Protein AF-A0A4S1GPT7-F1 (afdb_monomer_lite)

Sequence (153 aa):
MGEYLILAPTKDVADNSFLPAHGMITEDNALFKRFKPSDTTREIINRLDDSVLAVKSADADVVGGQKAICSFIDELWLFGKKASSANVLSEVTGSQASRPEGFTIYATTQSDDPPTGVFAQKLLYNRGVRDGKINDPTSLPLIYEYPPQMAKD

Secondary structure (DSSP, 8-state):
--EEEEEESSHHHHHHHHHHHHHHHHH-HHHHHHEEEETTTTEEEETTT--EEEEEE--HHHHTT--EEEEEE--HHHHHT-TTHHHHHHHHHHGGGG-TT-EEEE--PPPSSPP-HHHHHHHHHHHHHHTTSS--TT---------TTTS--

Structure (mmCIF, N/CA/C/O backbone):
data_AF-A0A4S1GPT7-F1
#
_entry.id   AF-A0A4S1GPT7-F1
#
loop_
_atom_site.group_PDB
_atom_site.id
_atom_site.type_symbol
_atom_site.label_atom_id
_atom_site.label_alt_id
_atom_site.label_comp_id
_atom_site.label_asym_id
_atom_site.label_entity_id
_atom_site.label_seq_id
_atom_site.pdbx_PDB_ins_code
_atom_site.Cartn_x
_atom_site.Cartn_y
_atom_site.Cartn_z
_atom_site.occupancy
_atom_site.B_iso_or_equiv
_atom_site.auth_seq_id
_atom_site.auth_comp_id
_atom_site.auth_asym_id
_atom_site.auth_atom_id
_atom_site.pdbx_PDB_model_num
ATOM 1 N N . MET A 1 1 ? -3.222 1.872 -20.374 1.00 73.50 1 MET A N 1
ATOM 2 C CA . MET A 1 1 ? -2.075 1.730 -19.459 1.00 73.50 1 MET A CA 1
ATOM 3 C C . MET A 1 1 ? -2.605 1.749 -18.035 1.00 73.50 1 MET A C 1
ATOM 5 O O . MET A 1 1 ? -3.311 2.694 -17.686 1.00 73.50 1 MET A O 1
ATOM 9 N N . GLY A 1 2 ? -2.387 0.675 -17.276 1.00 87.81 2 GLY A N 1
ATOM 10 C CA . GLY A 1 2 ? -2.808 0.581 -15.876 1.00 87.81 2 GLY A CA 1
ATOM 11 C C . GLY A 1 2 ? -1.720 1.086 -14.934 1.00 87.81 2 GLY A C 1
ATOM 12 O O . GLY A 1 2 ? -0.545 0.829 -15.177 1.00 87.81 2 GLY A O 1
ATOM 13 N N . GLU A 1 3 ? -2.103 1.804 -13.881 1.00 91.38 3 GLU A N 1
ATOM 14 C CA . GLU A 1 3 ? -1.178 2.300 -12.859 1.00 91.38 3 GLU A CA 1
ATOM 15 C C . GLU A 1 3 ? -1.486 1.607 -11.529 1.00 91.38 3 GLU A C 1
ATOM 17 O O . GLU A 1 3 ? -2.643 1.521 -11.116 1.00 91.38 3 GLU A O 1
ATOM 22 N N . TYR A 1 4 ? -0.447 1.107 -10.876 1.00 94.12 4 TYR A N 1
ATOM 23 C CA . TYR A 1 4 ? -0.470 0.496 -9.557 1.00 94.12 4 TYR A CA 1
ATOM 24 C C . TYR A 1 4 ? 0.458 1.315 -8.664 1.00 94.12 4 TYR A C 1
ATOM 26 O O . TYR A 1 4 ? 1.546 1.711 -9.085 1.00 94.12 4 TYR A O 1
ATOM 34 N N . LEU A 1 5 ? 0.034 1.583 -7.436 1.00 93.50 5 LEU A N 1
ATOM 35 C CA . LEU A 1 5 ? 0.719 2.537 -6.572 1.00 93.50 5 LEU A CA 1
ATOM 36 C C . LEU A 1 5 ? 1.133 1.900 -5.250 1.00 93.50 5 LEU A C 1
ATOM 38 O O . LEU A 1 5 ? 0.286 1.339 -4.562 1.00 93.50 5 LEU A O 1
ATOM 42 N N . ILE A 1 6 ? 2.398 2.066 -4.865 1.00 94.62 6 ILE A N 1
ATOM 43 C CA . ILE A 1 6 ? 2.837 1.958 -3.469 1.00 94.62 6 ILE A CA 1
ATOM 44 C C . ILE A 1 6 ? 2.872 3.373 -2.899 1.00 94.62 6 ILE A C 1
ATOM 46 O O . ILE A 1 6 ? 3.638 4.219 -3.367 1.00 94.62 6 ILE A O 1
ATOM 50 N N . LEU A 1 7 ? 2.042 3.615 -1.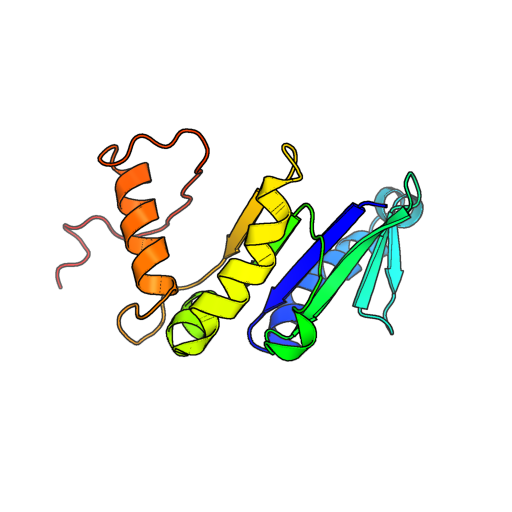889 1.00 92.88 7 LEU A N 1
ATOM 51 C CA . LEU A 1 7 ? 1.997 4.857 -1.136 1.00 92.88 7 LEU A CA 1
ATOM 52 C C . LEU A 1 7 ? 2.468 4.587 0.291 1.00 92.88 7 LEU A C 1
ATOM 54 O O . LEU A 1 7 ? 1.869 3.787 1.006 1.00 92.88 7 LEU A O 1
ATOM 58 N 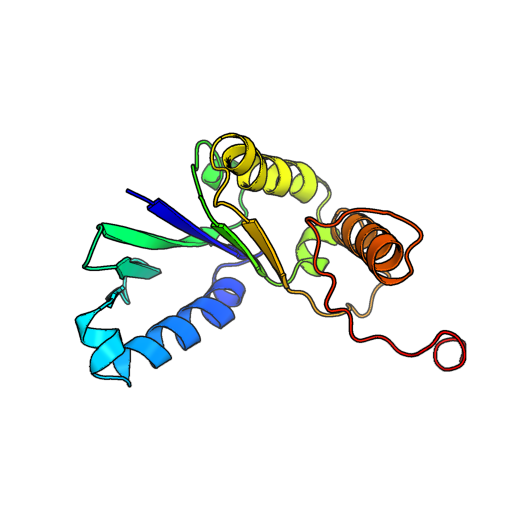N . ALA A 1 8 ? 3.502 5.300 0.722 1.00 92.00 8 ALA A N 1
ATOM 59 C CA . ALA A 1 8 ? 4.006 5.204 2.084 1.00 92.00 8 ALA A CA 1
ATOM 60 C C . ALA A 1 8 ? 4.324 6.593 2.664 1.00 92.00 8 ALA A C 1
ATOM 62 O O . ALA A 1 8 ? 4.479 7.563 1.911 1.00 92.00 8 ALA A O 1
ATOM 63 N N . PRO A 1 9 ? 4.447 6.721 3.999 1.00 88.69 9 PRO A N 1
ATOM 64 C CA . PRO A 1 9 ? 4.709 8.001 4.658 1.00 88.69 9 PRO A CA 1
ATOM 65 C C . PRO A 1 9 ? 6.066 8.609 4.291 1.00 88.69 9 PRO A C 1
ATOM 67 O O . PRO A 1 9 ? 6.227 9.827 4.366 1.00 88.69 9 PRO A O 1
ATOM 70 N N . THR A 1 10 ? 7.037 7.764 3.935 1.00 88.12 10 THR A N 1
ATOM 71 C CA . THR A 1 10 ? 8.390 8.136 3.510 1.00 88.12 10 THR A CA 1
ATOM 72 C C . THR A 1 10 ? 8.862 7.205 2.393 1.00 88.12 10 THR A C 1
ATOM 74 O O . THR A 1 10 ? 8.299 6.129 2.183 1.00 88.12 10 THR A O 1
ATOM 77 N N . LYS A 1 11 ? 9.926 7.604 1.686 1.00 84.94 11 LYS A N 1
ATOM 78 C CA . LYS A 1 11 ? 10.553 6.771 0.653 1.00 84.94 11 LYS A CA 1
ATOM 79 C C . LYS A 1 11 ? 11.118 5.467 1.225 1.00 84.94 11 LYS A C 1
ATOM 81 O O . LYS A 1 11 ? 10.918 4.421 0.623 1.00 84.94 11 LYS A O 1
ATOM 86 N N . ASP A 1 12 ? 11.757 5.527 2.391 1.00 88.69 12 ASP A N 1
ATOM 87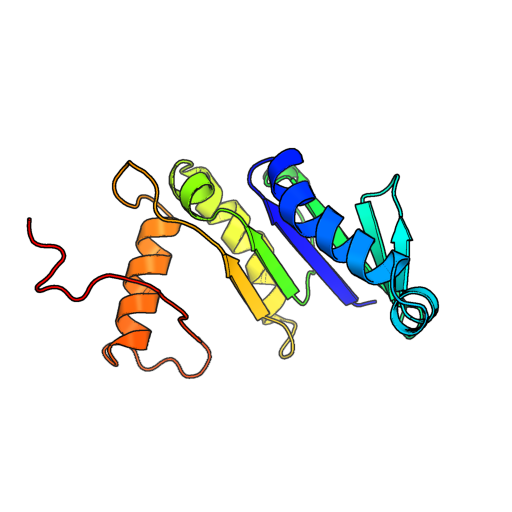 C CA . ASP A 1 12 ? 12.364 4.350 3.026 1.00 88.69 12 ASP A CA 1
ATOM 88 C C . ASP A 1 12 ? 11.310 3.300 3.401 1.00 88.69 12 ASP A C 1
ATOM 90 O O . ASP A 1 12 ? 11.523 2.108 3.200 1.00 88.69 12 ASP A O 1
ATOM 94 N N . VAL A 1 13 ? 10.135 3.735 3.874 1.00 90.44 13 VAL A N 1
ATOM 95 C CA . VAL A 1 13 ? 9.020 2.813 4.141 1.00 90.44 13 VAL A CA 1
ATOM 96 C C . VAL A 1 13 ? 8.500 2.207 2.840 1.00 90.44 13 VAL A C 1
ATOM 98 O O . VAL A 1 13 ? 8.251 1.010 2.787 1.00 90.44 13 VAL A O 1
ATOM 101 N N . ALA A 1 14 ? 8.382 2.989 1.764 1.00 91.19 14 ALA A N 1
ATOM 102 C CA . ALA A 1 14 ? 7.968 2.427 0.482 1.00 91.19 14 ALA A CA 1
ATOM 103 C C . ALA A 1 14 ? 8.974 1.399 -0.067 1.00 91.19 14 ALA A C 1
ATOM 105 O O . ALA A 1 14 ? 8.565 0.406 -0.671 1.00 91.19 14 ALA A O 1
ATOM 106 N N . ASP A 1 15 ? 10.274 1.606 0.164 1.00 92.19 15 ASP A N 1
ATOM 107 C CA . ASP A 1 15 ? 11.327 0.666 -0.226 1.00 92.19 15 ASP A CA 1
ATOM 108 C C . ASP A 1 15 ? 11.195 -0.681 0.516 1.00 92.19 15 ASP A C 1
ATOM 110 O O . ASP A 1 15 ? 11.501 -1.714 -0.081 1.00 92.19 15 ASP A O 1
ATOM 114 N N . ASN A 1 16 ? 10.637 -0.722 1.736 1.00 92.81 16 ASN A N 1
ATOM 115 C CA . ASN A 1 16 ? 10.337 -1.985 2.435 1.00 92.81 16 ASN A CA 1
ATOM 116 C C . ASN A 1 16 ? 9.325 -2.862 1.688 1.00 92.81 16 ASN A C 1
ATOM 118 O O . ASN A 1 16 ? 9.323 -4.076 1.872 1.00 92.81 16 ASN A O 1
ATOM 122 N N . SER A 1 17 ? 8.499 -2.265 0.831 1.00 93.12 17 SER A N 1
ATOM 123 C CA . SER A 1 17 ? 7.524 -2.981 0.008 1.00 93.12 17 SER A CA 1
ATOM 124 C C . SER A 1 17 ? 7.991 -3.143 -1.440 1.00 93.12 17 SER A C 1
ATOM 126 O O . SER A 1 17 ? 7.801 -4.199 -2.048 1.00 93.12 17 SER A O 1
ATOM 128 N N . PHE A 1 18 ? 8.675 -2.141 -1.996 1.00 95.69 18 PHE A N 1
ATOM 129 C CA . PHE A 1 18 ? 9.192 -2.203 -3.362 1.00 95.69 18 PHE A CA 1
ATOM 130 C C . PHE A 1 18 ? 10.387 -3.147 -3.513 1.00 95.69 18 PHE A C 1
ATOM 132 O O . PHE A 1 18 ? 10.421 -3.922 -4.466 1.00 95.69 18 PHE A O 1
ATOM 139 N N . LEU A 1 19 ? 11.366 -3.109 -2.603 1.00 96.06 19 LEU A N 1
ATOM 140 C CA . LEU A 1 19 ? 12.586 -3.912 -2.734 1.00 96.06 19 LEU A CA 1
ATOM 141 C C . LEU A 1 19 ? 12.314 -5.423 -2.673 1.00 96.06 19 LEU A C 1
ATOM 143 O O . LEU A 1 19 ? 12.899 -6.141 -3.485 1.00 96.06 19 LEU A O 1
ATOM 147 N N . PRO A 1 20 ? 11.407 -5.938 -1.819 1.00 96.50 20 PRO A N 1
ATOM 148 C CA . PRO A 1 20 ? 11.009 -7.339 -1.901 1.00 96.50 20 PRO A CA 1
ATOM 149 C C . PRO A 1 20 ? 10.324 -7.684 -3.224 1.00 96.50 20 PRO A C 1
ATOM 151 O O . PRO A 1 20 ? 10.646 -8.710 -3.815 1.00 96.50 20 PRO A O 1
ATOM 154 N N . ALA A 1 21 ? 9.425 -6.832 -3.732 1.00 96.75 21 ALA A N 1
ATOM 155 C CA . ALA A 1 21 ? 8.783 -7.051 -5.031 1.00 96.75 21 ALA A CA 1
ATOM 156 C C . ALA A 1 21 ? 9.809 -7.086 -6.174 1.00 96.75 21 ALA A C 1
ATOM 158 O O . ALA A 1 21 ? 9.774 -7.980 -7.019 1.00 96.75 21 ALA A O 1
ATOM 159 N N . HIS A 1 22 ? 10.759 -6.153 -6.154 1.00 97.50 22 HIS A N 1
ATOM 160 C CA . HIS A 1 22 ? 11.897 -6.113 -7.060 1.00 97.50 22 HIS A CA 1
ATOM 161 C C . HIS A 1 22 ? 12.719 -7.405 -6.982 1.00 97.50 22 HIS A C 1
ATOM 163 O O . HIS A 1 22 ? 12.924 -8.055 -8.003 1.00 97.50 22 HIS A O 1
ATOM 169 N N . GLY A 1 23 ? 13.136 -7.802 -5.776 1.00 97.50 23 GLY A N 1
ATOM 170 C CA . GLY A 1 23 ? 13.927 -9.009 -5.532 1.00 97.50 23 GLY A CA 1
ATOM 171 C C . GLY A 1 23 ? 13.225 -10.285 -5.995 1.00 97.50 23 GLY A C 1
ATOM 172 O O . GLY A 1 23 ? 13.818 -11.097 -6.694 1.00 97.50 23 GLY A O 1
ATOM 173 N N . MET A 1 24 ? 11.931 -10.439 -5.692 1.00 97.94 24 MET A N 1
ATOM 174 C CA . MET A 1 24 ? 11.138 -11.577 -6.175 1.00 97.94 24 MET A CA 1
ATOM 175 C C . MET A 1 24 ? 11.151 -11.672 -7.704 1.00 97.94 24 MET A C 1
ATOM 177 O O . MET A 1 24 ? 11.223 -12.768 -8.253 1.00 97.94 24 MET A O 1
ATOM 181 N N . ILE A 1 25 ? 11.103 -10.533 -8.400 1.00 98.12 25 ILE A N 1
ATOM 182 C CA . ILE A 1 25 ? 11.145 -10.497 -9.863 1.00 98.12 25 ILE A CA 1
ATOM 183 C C . ILE A 1 25 ? 12.543 -10.805 -10.396 1.00 98.12 25 ILE A C 1
ATOM 185 O O . ILE A 1 25 ? 12.649 -11.499 -11.403 1.00 98.12 25 ILE A O 1
ATOM 189 N N . THR A 1 26 ? 13.605 -10.282 -9.778 1.00 97.25 26 THR A N 1
ATOM 190 C CA . THR A 1 26 ? 14.980 -10.499 -10.257 1.00 97.25 26 THR A CA 1
ATOM 191 C C . THR A 1 26 ? 15.471 -11.921 -10.031 1.00 97.25 26 THR A C 1
ATOM 193 O O . THR A 1 26 ? 16.233 -12.423 -10.853 1.00 97.25 26 THR A O 1
ATOM 196 N N . GLU A 1 27 ? 15.012 -12.580 -8.967 1.00 97.94 27 GLU A N 1
ATOM 197 C CA . GLU A 1 27 ? 15.437 -13.938 -8.610 1.00 97.94 27 GLU A CA 1
ATOM 198 C C . GLU A 1 27 ? 14.611 -15.048 -9.289 1.00 97.94 27 GLU A C 1
ATOM 200 O O . GLU A 1 27 ? 14.996 -16.218 -9.251 1.00 97.94 27 GLU A O 1
ATOM 205 N N . ASP A 1 28 ? 13.493 -14.718 -9.948 1.00 98.44 28 ASP A N 1
ATOM 206 C CA . ASP A 1 28 ? 12.646 -15.691 -10.648 1.00 98.44 28 ASP A CA 1
ATOM 207 C C . ASP A 1 28 ? 12.633 -15.459 -12.168 1.00 98.44 28 ASP A C 1
ATOM 209 O O . ASP A 1 28 ? 12.201 -14.426 -12.677 1.00 98.44 28 ASP A O 1
ATOM 213 N N . ASN A 1 29 ? 13.046 -16.473 -12.933 1.00 97.94 29 ASN A N 1
ATOM 214 C CA . ASN A 1 29 ? 13.148 -16.391 -14.393 1.00 97.94 29 ASN A CA 1
ATOM 215 C C . ASN A 1 29 ? 11.813 -16.123 -15.111 1.00 97.94 29 ASN A C 1
ATOM 217 O O . ASN A 1 29 ? 11.803 -15.515 -16.186 1.00 97.94 29 ASN A O 1
ATOM 221 N N . ALA A 1 30 ? 10.691 -16.627 -14.595 1.00 97.88 30 ALA A N 1
ATOM 222 C CA . ALA A 1 30 ? 9.382 -16.410 -15.202 1.00 97.88 30 ALA A CA 1
ATOM 223 C C . ALA A 1 30 ? 8.893 -14.985 -14.917 1.00 97.88 30 ALA A C 1
ATOM 225 O O . ALA A 1 30 ? 8.440 -14.295 -15.838 1.00 97.88 30 ALA A O 1
ATOM 226 N N . LEU A 1 31 ? 9.060 -14.514 -13.679 1.00 98.00 31 LEU A N 1
ATOM 227 C CA . LEU A 1 31 ? 8.746 -13.140 -13.297 1.00 98.00 31 LEU A CA 1
ATOM 228 C C . LEU A 1 31 ? 9.644 -12.139 -14.020 1.00 98.00 31 LEU A C 1
ATOM 230 O O . LEU A 1 31 ? 9.128 -11.168 -14.566 1.00 98.00 31 LEU A O 1
ATOM 234 N N . PHE A 1 32 ? 10.945 -12.397 -14.137 1.00 97.88 32 PHE A N 1
ATOM 235 C CA . PHE A 1 32 ? 11.870 -11.510 -14.840 1.00 97.88 32 PHE A CA 1
ATOM 236 C C . PHE A 1 32 ? 11.542 -11.368 -16.329 1.00 97.88 32 PHE A C 1
ATOM 238 O O . PHE A 1 32 ? 11.731 -10.298 -16.906 1.00 97.88 32 PHE A O 1
ATOM 245 N N . LYS A 1 33 ? 11.005 -12.414 -16.975 1.00 97.88 33 LYS A N 1
ATOM 246 C CA . LYS A 1 33 ? 10.482 -12.332 -18.355 1.00 97.88 33 LYS A CA 1
ATOM 247 C C . LYS A 1 33 ? 9.204 -11.502 -18.430 1.00 97.88 33 LYS A C 1
ATOM 249 O O . LYS A 1 33 ? 9.003 -10.756 -19.389 1.00 97.88 33 LYS A O 1
ATOM 254 N N . ARG A 1 34 ? 8.349 -11.599 -17.413 1.00 97.94 34 ARG A N 1
ATOM 255 C CA . ARG A 1 34 ? 7.062 -10.902 -17.334 1.00 97.94 34 ARG A CA 1
ATOM 256 C C . ARG A 1 34 ? 7.207 -9.416 -17.008 1.00 97.94 34 ARG A C 1
ATOM 258 O O . ARG A 1 34 ? 6.569 -8.593 -17.658 1.00 97.94 34 ARG A O 1
ATOM 265 N N . PHE A 1 35 ? 8.056 -9.088 -16.045 1.00 98.31 35 PHE A N 1
ATOM 266 C CA . PHE A 1 35 ? 8.177 -7.768 -15.444 1.00 98.31 35 PHE A CA 1
ATOM 267 C C . PHE A 1 35 ? 9.579 -7.188 -15.626 1.00 98.31 35 PHE A C 1
ATOM 269 O O . PHE A 1 35 ? 10.585 -7.894 -15.551 1.00 98.31 35 PHE A O 1
ATOM 276 N N . LYS A 1 36 ? 9.643 -5.889 -15.898 1.00 97.75 36 LYS A N 1
ATOM 277 C CA . LYS A 1 36 ? 10.865 -5.106 -16.031 1.00 97.75 36 LYS A CA 1
ATOM 278 C C . LYS A 1 36 ? 11.000 -4.217 -14.792 1.00 97.75 36 LYS A C 1
ATOM 280 O O . LYS A 1 36 ? 10.405 -3.138 -14.778 1.00 97.75 36 LYS A O 1
ATOM 285 N N . PRO A 1 37 ? 11.730 -4.663 -13.760 1.00 96.94 37 PRO A N 1
ATOM 286 C CA . PRO A 1 37 ? 12.025 -3.824 -12.611 1.00 96.94 37 PRO A CA 1
ATOM 287 C C . PRO A 1 37 ? 13.073 -2.754 -12.968 1.00 96.94 37 PRO A C 1
ATOM 289 O O . PRO A 1 37 ? 13.905 -2.962 -13.855 1.00 96.94 37 PRO A O 1
ATOM 292 N N . SER A 1 38 ? 13.013 -1.604 -12.298 1.00 94.56 38 SER A N 1
ATOM 293 C CA . SER A 1 38 ? 13.938 -0.477 -12.452 1.00 94.56 38 SER A CA 1
ATOM 294 C C . SER A 1 38 ? 14.482 -0.044 -11.094 1.00 94.56 38 SER A C 1
ATOM 296 O O . SER A 1 38 ? 13.740 0.469 -10.251 1.00 94.56 38 SER A O 1
ATOM 298 N N . ASP A 1 39 ? 15.796 -0.183 -10.907 1.00 87.94 39 ASP A N 1
ATOM 299 C CA . ASP A 1 39 ? 16.489 0.266 -9.696 1.00 87.94 39 ASP A CA 1
ATOM 300 C C . ASP A 1 39 ? 16.420 1.788 -9.517 1.00 87.94 39 ASP A C 1
ATOM 302 O O . ASP A 1 39 ? 16.301 2.283 -8.395 1.00 87.94 39 ASP A O 1
ATOM 306 N N . THR A 1 40 ? 16.490 2.532 -10.627 1.00 89.25 40 THR A N 1
ATOM 307 C CA . THR A 1 40 ? 16.592 3.997 -10.633 1.00 89.25 40 THR A CA 1
ATOM 308 C C . THR A 1 40 ? 15.247 4.670 -10.411 1.00 89.25 40 THR A C 1
ATOM 310 O O . THR A 1 40 ? 15.140 5.561 -9.571 1.00 89.25 40 THR A O 1
ATOM 313 N N . THR A 1 41 ? 14.225 4.267 -11.169 1.00 89.25 41 THR A N 1
ATOM 314 C CA . THR A 1 41 ? 12.914 4.936 -11.128 1.00 89.25 41 THR A CA 1
ATOM 315 C C . THR A 1 41 ? 11.999 4.381 -10.045 1.00 89.25 41 THR A C 1
ATOM 317 O O . THR A 1 41 ? 10.989 5.009 -9.753 1.00 89.25 41 THR A O 1
ATOM 320 N N . ARG A 1 42 ? 12.366 3.256 -9.406 1.00 91.81 42 ARG A N 1
ATOM 321 C CA . ARG A 1 42 ? 11.512 2.545 -8.439 1.00 91.81 42 ARG A CA 1
ATOM 322 C C . ARG A 1 42 ? 10.153 2.189 -9.047 1.00 91.81 42 ARG A C 1
ATOM 324 O O . ARG A 1 42 ? 9.091 2.401 -8.462 1.00 91.81 42 ARG A O 1
ATOM 331 N N . GLU A 1 43 ? 10.227 1.632 -10.250 1.00 95.44 43 GLU A N 1
ATOM 332 C CA . GLU A 1 43 ? 9.080 1.175 -11.024 1.00 95.44 43 GLU A CA 1
ATOM 333 C C . GLU A 1 43 ? 9.262 -0.278 -11.451 1.00 95.44 43 GLU A C 1
ATOM 335 O O . GLU A 1 43 ? 10.378 -0.752 -11.679 1.00 95.44 43 GLU A O 1
ATOM 340 N N . ILE A 1 44 ? 8.146 -0.979 -11.605 1.00 97.75 44 ILE A N 1
ATOM 341 C CA . ILE A 1 44 ? 8.083 -2.307 -12.205 1.00 97.75 44 ILE A CA 1
ATOM 342 C C . ILE A 1 44 ? 7.072 -2.246 -13.344 1.00 97.75 44 ILE A C 1
ATOM 344 O O . ILE A 1 44 ? 5.888 -2.004 -13.118 1.00 97.75 44 ILE A O 1
ATOM 348 N N . ILE A 1 45 ? 7.538 -2.481 -14.569 1.00 97.81 45 ILE A N 1
ATOM 349 C CA . ILE A 1 45 ? 6.696 -2.461 -15.770 1.00 97.81 45 ILE A CA 1
ATOM 350 C C . ILE A 1 45 ? 6.313 -3.889 -16.148 1.00 97.81 45 ILE A C 1
ATOM 352 O O . ILE A 1 45 ? 7.169 -4.764 -16.266 1.00 97.81 45 ILE A O 1
ATOM 356 N N . ASN A 1 46 ? 5.038 -4.132 -16.399 1.00 97.62 46 ASN A N 1
ATOM 357 C CA . ASN A 1 46 ? 4.530 -5.384 -16.930 1.00 97.62 46 ASN A CA 1
ATOM 358 C C . ASN A 1 46 ? 4.638 -5.414 -18.463 1.00 97.62 46 ASN A C 1
ATOM 360 O O . ASN A 1 46 ? 3.994 -4.634 -19.153 1.00 97.62 46 ASN A O 1
ATOM 364 N N . ARG A 1 47 ? 5.389 -6.368 -19.024 1.00 97.19 47 ARG A N 1
ATOM 365 C CA . ARG A 1 47 ? 5.633 -6.451 -20.475 1.00 97.19 47 ARG A CA 1
ATOM 366 C C . ARG A 1 47 ? 4.438 -6.940 -21.319 1.00 97.19 47 ARG A C 1
ATOM 368 O O . ARG A 1 47 ? 4.599 -7.029 -22.529 1.00 97.19 47 ARG A O 1
ATOM 375 N N . LEU A 1 48 ? 3.278 -7.316 -20.745 1.00 95.62 48 LEU A N 1
ATOM 376 C CA . LEU A 1 48 ? 2.093 -7.637 -21.594 1.00 95.62 48 LEU A CA 1
ATOM 377 C C . LEU A 1 48 ? 1.428 -6.392 -22.141 1.00 95.62 48 LEU A C 1
ATOM 379 O O . LEU A 1 48 ? 0.930 -6.407 -23.258 1.00 95.62 48 LEU A O 1
ATOM 383 N N . ASP A 1 49 ? 1.227 -5.442 -21.237 1.00 95.19 49 ASP A N 1
ATOM 384 C CA . ASP A 1 49 ? 0.177 -4.430 -21.318 1.00 95.19 49 ASP A CA 1
ATOM 385 C C . ASP A 1 49 ? 0.685 -3.061 -20.857 1.00 95.19 49 ASP A C 1
ATOM 387 O O . ASP A 1 49 ? -0.096 -2.112 -20.735 1.00 95.19 49 ASP A O 1
ATOM 391 N N . ASP A 1 50 ? 1.990 -2.987 -20.582 1.00 95.69 50 ASP A N 1
ATOM 392 C CA . ASP A 1 50 ? 2.719 -1.816 -20.122 1.00 95.69 50 ASP A CA 1
ATOM 393 C C . ASP A 1 50 ? 2.133 -1.189 -18.851 1.00 95.69 50 ASP A C 1
ATOM 395 O O . ASP A 1 50 ? 2.304 0.002 -18.594 1.00 95.69 50 ASP A O 1
ATOM 399 N N . SER A 1 51 ? 1.428 -1.977 -18.031 1.00 95.06 51 SER A N 1
ATOM 400 C CA . SER A 1 51 ? 1.032 -1.530 -16.698 1.00 95.06 51 SER A CA 1
ATOM 401 C C . SER A 1 51 ? 2.249 -1.329 -15.801 1.00 95.06 51 SER A C 1
ATOM 403 O O . SER A 1 51 ? 3.245 -2.046 -15.906 1.00 95.06 51 SER A O 1
ATOM 405 N N . VAL A 1 52 ? 2.174 -0.338 -14.915 1.00 95.50 52 VAL A N 1
ATOM 406 C CA . VAL A 1 52 ? 3.312 0.087 -14.093 1.00 95.50 52 VAL A CA 1
ATOM 407 C C . VAL A 1 52 ? 2.928 0.061 -12.624 1.00 95.50 52 VAL A C 1
ATOM 409 O O . VAL A 1 52 ? 1.919 0.650 -12.245 1.00 95.50 52 VAL A O 1
ATOM 412 N N . LEU A 1 53 ? 3.750 -0.589 -11.803 1.00 95.81 53 LEU A N 1
ATOM 413 C CA . LEU A 1 53 ? 3.791 -0.381 -10.360 1.00 95.81 53 LEU A CA 1
ATOM 414 C C . LEU A 1 53 ? 4.842 0.682 -10.054 1.00 95.81 53 LEU A C 1
ATOM 416 O O . LEU A 1 53 ? 6.000 0.499 -10.423 1.00 95.81 53 LEU A O 1
ATOM 420 N N . ALA A 1 54 ? 4.453 1.758 -9.378 1.00 92.00 54 ALA A N 1
ATOM 421 C CA . ALA A 1 54 ? 5.342 2.857 -9.021 1.00 92.00 54 ALA A CA 1
ATOM 422 C C . ALA A 1 54 ? 5.285 3.160 -7.520 1.00 92.00 54 ALA A C 1
ATOM 424 O O . ALA A 1 54 ? 4.226 3.087 -6.891 1.00 92.00 54 ALA A O 1
ATOM 425 N N . VAL A 1 55 ? 6.430 3.541 -6.959 1.00 89.69 55 VAL A N 1
ATOM 426 C CA . VAL A 1 55 ? 6.534 4.082 -5.600 1.00 89.69 55 VAL A CA 1
ATOM 427 C C . VAL A 1 55 ? 6.348 5.590 -5.631 1.00 89.69 55 VAL A C 1
ATOM 429 O O . VAL A 1 55 ? 7.030 6.277 -6.391 1.00 89.69 55 VAL A O 1
ATOM 432 N N . LYS A 1 56 ? 5.484 6.128 -4.765 1.00 82.06 56 LYS A N 1
ATOM 433 C CA . LYS A 1 56 ? 5.364 7.581 -4.590 1.00 82.06 56 LYS A CA 1
ATOM 434 C C . LYS A 1 56 ? 5.287 7.976 -3.122 1.00 82.06 56 LYS A C 1
ATOM 436 O O . LYS A 1 56 ? 4.780 7.232 -2.281 1.00 82.06 56 LYS A O 1
ATOM 441 N N . SER A 1 57 ? 5.804 9.167 -2.823 1.00 73.12 57 SER A N 1
ATOM 442 C CA . SER A 1 57 ? 5.687 9.758 -1.493 1.00 73.12 57 SER A CA 1
ATOM 443 C C . SER A 1 57 ? 4.275 10.291 -1.258 1.00 73.12 57 SER A C 1
ATOM 445 O O . SER A 1 57 ? 3.579 10.711 -2.181 1.00 73.12 57 SER A O 1
ATOM 447 N N . ALA A 1 58 ? 3.867 10.295 0.007 1.00 69.19 58 ALA A N 1
ATOM 448 C CA . ALA A 1 58 ? 2.574 10.790 0.463 1.00 69.19 58 ALA A CA 1
ATOM 449 C C . ALA A 1 58 ? 2.446 12.325 0.546 1.00 69.19 58 ALA A C 1
ATOM 451 O O . ALA A 1 58 ? 1.582 12.820 1.274 1.00 69.19 58 ALA A O 1
ATOM 452 N N . ASP A 1 59 ? 3.287 13.087 -0.156 1.00 68.25 59 ASP A N 1
ATOM 453 C CA . ASP A 1 59 ? 3.128 14.541 -0.205 1.00 68.25 59 ASP A CA 1
ATOM 454 C C . ASP A 1 59 ? 1.938 14.906 -1.094 1.00 68.25 59 ASP A C 1
ATOM 456 O O . ASP A 1 59 ? 1.809 14.415 -2.215 1.00 68.25 59 ASP A O 1
ATOM 460 N N . ALA A 1 60 ? 1.055 15.766 -0.581 1.00 54.06 60 ALA A N 1
ATOM 461 C CA . ALA A 1 60 ? -0.199 16.129 -1.243 1.00 54.06 60 ALA A CA 1
ATOM 462 C C . ALA A 1 60 ? 0.021 16.683 -2.665 1.00 54.06 60 ALA A C 1
ATOM 464 O O . ALA A 1 60 ? -0.755 16.382 -3.565 1.00 54.06 60 ALA A O 1
ATOM 465 N N . ASP A 1 61 ? 1.131 17.393 -2.892 1.00 56.75 61 ASP A N 1
ATOM 466 C CA . ASP A 1 61 ? 1.497 17.934 -4.208 1.00 56.75 61 ASP A CA 1
ATOM 467 C C . ASP A 1 61 ? 1.852 16.842 -5.238 1.00 56.75 61 ASP A C 1
ATOM 469 O O . ASP A 1 61 ? 1.779 17.072 -6.443 1.00 56.75 61 ASP A O 1
ATOM 473 N N . VAL A 1 62 ? 2.230 15.643 -4.781 1.00 59.75 62 VAL A N 1
ATOM 474 C CA . VAL A 1 62 ? 2.656 14.510 -5.623 1.00 59.75 62 VAL A CA 1
ATOM 475 C C . VAL A 1 62 ? 1.470 13.626 -6.019 1.00 59.75 62 VAL A C 1
ATOM 477 O O . VAL A 1 62 ? 1.511 12.947 -7.047 1.00 59.75 62 VAL A O 1
ATOM 480 N N . VAL A 1 63 ? 0.403 13.621 -5.218 1.00 61.19 63 VAL A N 1
ATOM 481 C CA . VAL A 1 63 ? -0.766 12.743 -5.392 1.00 61.19 63 VAL A CA 1
ATOM 482 C C . VAL A 1 63 ? -1.792 13.301 -6.392 1.00 61.19 63 VAL A C 1
ATOM 484 O O . VAL A 1 63 ? -2.498 12.522 -7.041 1.00 61.19 63 VAL A O 1
ATOM 487 N N . GLY A 1 64 ? -1.739 14.616 -6.622 1.00 60.38 64 GLY A N 1
ATOM 488 C CA . GLY A 1 64 ? -2.402 15.365 -7.691 1.00 60.38 64 GLY A CA 1
ATOM 489 C C . GLY A 1 64 ? -2.521 14.637 -9.031 1.00 60.38 64 GLY A C 1
ATOM 490 O O . GLY A 1 64 ? -1.548 14.537 -9.775 1.00 60.38 64 GLY A O 1
ATOM 491 N N . GLY A 1 65 ? -3.729 14.191 -9.393 1.00 64.06 65 GLY A N 1
ATOM 492 C CA . GLY A 1 65 ? -4.046 13.727 -10.756 1.00 64.06 65 GLY A CA 1
ATOM 493 C C . GLY A 1 65 ? -3.657 12.283 -11.098 1.00 64.06 65 GLY A C 1
ATOM 494 O O . GLY A 1 65 ? -3.723 11.894 -12.270 1.00 64.06 65 GLY A O 1
ATOM 495 N N . GLN A 1 66 ? -3.290 11.475 -10.104 1.00 71.62 66 GLN A N 1
ATOM 496 C CA . GLN A 1 66 ? -3.004 10.054 -10.309 1.00 71.62 66 GLN A CA 1
ATOM 497 C C . GLN A 1 66 ? -4.268 9.243 -10.603 1.00 71.62 66 GLN A C 1
ATOM 499 O O . GLN A 1 66 ? -5.354 9.533 -10.100 1.00 71.62 66 GLN A O 1
ATOM 504 N N . LYS A 1 67 ? -4.131 8.205 -11.436 1.00 77.44 67 LYS A N 1
ATOM 505 C CA . LYS A 1 67 ? -5.243 7.333 -11.851 1.00 77.44 67 LYS A CA 1
ATOM 506 C C . LYS A 1 67 ? -4.904 5.874 -11.574 1.00 77.44 67 LYS A C 1
ATOM 508 O O . LYS A 1 67 ? -5.017 5.025 -12.464 1.00 77.44 67 LYS A O 1
ATOM 513 N N . ALA A 1 68 ? -4.471 5.619 -10.341 1.00 88.19 68 ALA A N 1
ATOM 514 C CA . ALA A 1 68 ? -4.117 4.292 -9.877 1.00 88.19 68 ALA A CA 1
ATOM 515 C C . ALA A 1 68 ? -5.356 3.384 -9.872 1.00 88.19 68 ALA A C 1
ATOM 517 O O . ALA A 1 68 ? -6.380 3.694 -9.269 1.00 88.19 68 ALA A O 1
ATOM 518 N N . ILE A 1 69 ? -5.252 2.246 -10.552 1.00 92.12 69 ILE A N 1
ATOM 519 C CA . ILE A 1 69 ? -6.256 1.181 -10.512 1.00 92.12 69 ILE A CA 1
ATOM 520 C C . ILE A 1 69 ? -6.214 0.530 -9.133 1.00 92.12 69 ILE A C 1
ATOM 522 O O . ILE A 1 69 ? -7.236 0.410 -8.465 1.00 92.12 69 ILE A O 1
ATOM 526 N N . CYS A 1 70 ? -5.014 0.165 -8.683 1.00 93.06 70 CYS A N 1
ATOM 527 C CA . CYS A 1 70 ? -4.803 -0.403 -7.362 1.00 93.06 70 CYS A CA 1
ATOM 528 C C . CYS A 1 70 ? -3.828 0.449 -6.561 1.00 93.06 70 CYS A C 1
ATOM 530 O O . CYS A 1 70 ? -2.859 0.994 -7.097 1.00 93.06 70 CYS A O 1
ATOM 532 N N . SER A 1 71 ? -4.057 0.522 -5.256 1.00 93.38 71 SER A N 1
ATOM 533 C CA . SER A 1 71 ? -3.180 1.248 -4.342 1.00 93.38 71 SER A CA 1
ATOM 534 C C . SER A 1 71 ? -2.863 0.392 -3.128 1.00 93.38 71 SER A C 1
ATOM 536 O O . SER A 1 71 ? -3.761 -0.149 -2.489 1.00 93.38 71 SER A O 1
ATOM 538 N N . PHE A 1 72 ? -1.582 0.275 -2.815 1.00 95.75 72 PHE A N 1
ATOM 539 C CA . PHE A 1 72 ? -1.070 -0.324 -1.599 1.00 95.75 72 PHE A CA 1
ATOM 540 C C . PHE A 1 72 ? -0.588 0.800 -0.684 1.00 95.75 72 PHE A C 1
ATOM 542 O O . PHE A 1 72 ? 0.347 1.524 -1.025 1.00 95.75 72 PHE A O 1
ATOM 549 N N . ILE A 1 73 ? -1.275 0.980 0.440 1.00 95.00 73 ILE A N 1
ATOM 550 C CA . ILE A 1 73 ? -0.975 2.006 1.436 1.00 95.00 73 ILE A CA 1
ATOM 551 C C . ILE A 1 73 ? -0.309 1.314 2.615 1.00 95.00 73 ILE A C 1
ATOM 553 O O . ILE A 1 73 ? -0.969 0.572 3.346 1.00 95.00 73 ILE A O 1
ATOM 557 N N . ASP A 1 74 ? 0.986 1.560 2.769 1.00 94.50 74 ASP A N 1
ATOM 558 C CA . ASP A 1 74 ? 1.820 0.936 3.791 1.00 94.50 74 ASP A CA 1
ATOM 559 C C . ASP A 1 74 ? 1.916 1.804 5.051 1.00 94.50 74 ASP A C 1
ATOM 561 O O . ASP A 1 74 ? 1.841 3.032 4.977 1.00 94.50 74 ASP A O 1
ATOM 565 N N . GLU A 1 75 ? 2.093 1.172 6.208 1.00 94.31 75 GLU A N 1
ATOM 566 C CA . GLU A 1 75 ? 2.181 1.822 7.522 1.00 94.31 75 GLU A CA 1
ATOM 567 C C . GLU A 1 75 ? 1.073 2.868 7.783 1.00 94.31 75 GLU A C 1
ATOM 569 O O . GLU A 1 75 ? 1.335 4.021 8.148 1.00 94.31 75 GLU A O 1
ATOM 574 N N . LEU A 1 76 ? -0.201 2.482 7.608 1.00 95.38 76 LEU A N 1
ATOM 575 C CA . LEU A 1 76 ? -1.356 3.389 7.758 1.00 95.38 76 LEU A CA 1
ATOM 576 C C . LEU A 1 76 ? -1.376 4.157 9.097 1.00 95.38 76 LEU A C 1
ATOM 578 O O . LEU A 1 76 ? -1.846 5.297 9.144 1.00 95.38 76 LEU A O 1
ATOM 582 N N . TRP A 1 77 ? -0.867 3.581 10.189 1.00 95.19 77 TRP A N 1
ATOM 583 C CA . TRP A 1 77 ? -0.799 4.256 11.491 1.00 95.19 77 TRP A CA 1
ATOM 584 C C . TRP A 1 77 ? 0.002 5.568 11.453 1.00 95.19 77 TRP A C 1
ATOM 586 O O . TRP A 1 77 ? -0.386 6.534 12.113 1.00 95.19 77 TRP A O 1
ATOM 596 N N . LEU A 1 78 ? 1.055 5.656 10.631 1.00 93.12 78 LEU A N 1
ATOM 597 C CA . LEU A 1 78 ? 1.837 6.884 10.450 1.00 93.12 78 LEU A CA 1
ATOM 598 C C . LEU A 1 78 ? 1.029 7.974 9.738 1.00 93.12 78 LEU A C 1
ATOM 600 O O . LEU A 1 78 ? 1.151 9.152 10.080 1.00 93.12 78 LEU A O 1
ATOM 604 N N . PHE A 1 79 ? 0.159 7.598 8.797 1.00 92.81 79 PHE A N 1
ATOM 605 C CA . PHE A 1 79 ? -0.816 8.521 8.206 1.00 92.81 79 PHE A CA 1
ATOM 606 C C . PHE A 1 79 ? -1.851 8.977 9.242 1.00 92.81 79 PHE A C 1
ATOM 608 O O . PHE A 1 79 ? -2.272 10.130 9.230 1.00 92.81 79 PHE A O 1
ATOM 615 N N . GLY A 1 80 ? -2.228 8.105 10.183 1.00 92.75 80 GLY A N 1
ATOM 616 C CA . GLY A 1 80 ? -3.119 8.438 11.300 1.00 92.75 80 GLY A CA 1
ATOM 617 C C . GLY A 1 80 ? -2.638 9.622 12.146 1.00 92.75 80 GLY A C 1
ATOM 618 O O . GLY A 1 80 ? -3.461 10.408 12.617 1.00 92.75 80 GLY A O 1
ATOM 619 N N . LYS A 1 81 ? -1.314 9.805 12.259 1.00 92.00 81 LYS A N 1
ATOM 620 C CA . LYS A 1 81 ? -0.683 10.904 13.010 1.00 92.00 81 LYS A CA 1
ATOM 621 C C . LYS A 1 81 ? -0.761 12.269 12.309 1.00 92.00 81 LYS A C 1
ATOM 623 O O . LYS A 1 81 ? -0.488 13.288 12.940 1.00 92.00 81 LYS A O 1
ATOM 628 N N . LYS A 1 82 ? -1.122 12.325 11.020 1.00 90.31 82 LYS A N 1
ATOM 629 C CA . LYS A 1 82 ? -1.154 13.558 10.216 1.00 90.31 82 LYS A CA 1
ATOM 630 C C . LYS A 1 82 ? -2.588 13.901 9.811 1.00 90.31 82 LYS A C 1
ATOM 632 O O . LYS A 1 82 ? -3.223 13.180 9.049 1.00 90.31 82 LYS A O 1
ATOM 637 N N . ALA A 1 83 ? -3.087 15.059 10.245 1.00 86.38 83 ALA A N 1
ATOM 638 C CA . ALA A 1 83 ? -4.447 15.501 9.915 1.00 86.38 83 ALA A CA 1
ATOM 639 C C . ALA A 1 83 ? -4.697 15.629 8.396 1.00 86.38 83 ALA A C 1
ATOM 641 O O . ALA A 1 83 ? -5.793 15.340 7.921 1.00 86.38 83 ALA A O 1
ATOM 642 N N . SER A 1 84 ? -3.675 16.008 7.621 1.00 86.69 84 SER A N 1
ATOM 643 C CA . SER A 1 84 ? -3.758 16.152 6.161 1.00 86.69 84 SER A CA 1
ATOM 644 C C . SER A 1 84 ? -3.853 14.823 5.406 1.00 86.69 84 SER A C 1
ATOM 646 O O . SER A 1 84 ? -4.274 14.812 4.249 1.00 86.69 84 SER A O 1
ATOM 648 N N . SER A 1 85 ? -3.509 13.693 6.034 1.00 89.19 85 SER A N 1
ATOM 649 C CA . SER A 1 85 ? -3.487 12.394 5.359 1.00 89.19 85 SER A CA 1
ATOM 650 C C . SER A 1 85 ? -4.863 11.925 4.896 1.00 89.19 85 SER A C 1
ATOM 652 O O . SER A 1 85 ? -4.939 11.187 3.921 1.00 89.19 85 SER A O 1
ATOM 654 N N . ALA A 1 86 ? -5.954 12.381 5.519 1.00 89.25 86 ALA A N 1
ATOM 655 C CA . ALA A 1 86 ? -7.306 12.082 5.042 1.00 89.25 86 ALA A CA 1
ATOM 656 C C . ALA A 1 86 ? -7.531 12.552 3.596 1.00 89.25 86 ALA A C 1
ATOM 658 O O . ALA A 1 86 ? -8.067 11.798 2.786 1.00 89.25 86 ALA A O 1
ATOM 659 N N . ASN A 1 87 ? -7.052 13.752 3.256 1.00 88.12 87 ASN A N 1
ATOM 660 C CA . ASN A 1 87 ? -7.180 14.303 1.908 1.00 88.12 87 ASN A CA 1
ATOM 661 C C . ASN A 1 87 ? -6.319 13.523 0.911 1.00 88.12 87 ASN A C 1
ATOM 663 O O . ASN A 1 87 ? -6.813 13.139 -0.143 1.00 88.12 87 ASN A O 1
ATOM 667 N N . VAL A 1 88 ? -5.074 13.208 1.288 1.00 87.94 88 VAL A N 1
ATOM 668 C CA . VAL A 1 88 ? -4.151 12.411 0.462 1.00 87.94 88 VAL A CA 1
ATOM 669 C C . VAL A 1 88 ? -4.763 11.050 0.121 1.00 87.94 88 VAL A C 1
ATOM 671 O O . VAL A 1 88 ? -4.804 10.653 -1.041 1.00 87.94 88 VAL A O 1
ATOM 674 N N . LEU A 1 89 ? -5.297 10.339 1.119 1.00 89.75 89 LEU A N 1
ATOM 675 C CA . LEU A 1 89 ? -5.918 9.033 0.890 1.00 89.75 89 LEU A CA 1
ATOM 676 C C . LEU A 1 89 ? -7.209 9.139 0.073 1.00 89.75 89 LEU A C 1
ATOM 678 O O . LEU A 1 89 ? -7.467 8.272 -0.761 1.00 89.75 89 LEU A O 1
ATOM 682 N N . SER A 1 90 ? -8.013 10.182 0.293 1.00 88.94 90 SER A N 1
ATOM 683 C CA . SER A 1 90 ? -9.216 10.437 -0.504 1.00 88.94 90 SER A CA 1
ATOM 684 C C . SER A 1 90 ? -8.884 10.688 -1.973 1.00 88.94 90 SER A C 1
ATOM 686 O O . SER A 1 90 ? -9.642 10.271 -2.841 1.00 88.94 90 SER A O 1
ATOM 688 N N . GLU A 1 91 ? -7.772 11.355 -2.264 1.00 86.19 91 GLU A N 1
ATOM 689 C CA . GLU A 1 91 ? -7.353 11.631 -3.634 1.00 86.19 91 GLU A CA 1
ATOM 690 C C . GLU A 1 91 ? -6.860 10.367 -4.345 1.00 86.19 91 GLU A C 1
ATOM 692 O O . GLU A 1 91 ? -7.328 10.058 -5.442 1.00 86.19 91 GLU A O 1
ATOM 697 N N . VAL A 1 92 ? -6.004 9.576 -3.685 1.00 84.81 92 VAL A N 1
ATOM 698 C CA . VAL A 1 92 ? -5.529 8.289 -4.225 1.00 84.81 92 VAL A CA 1
ATOM 699 C C . VAL A 1 92 ? -6.704 7.361 -4.526 1.00 84.81 92 VAL A C 1
ATOM 701 O O . VAL A 1 92 ? -6.834 6.836 -5.634 1.00 84.81 92 VAL A O 1
ATOM 704 N N . THR A 1 93 ? -7.585 7.182 -3.540 1.00 87.38 93 THR A N 1
ATOM 705 C CA . THR A 1 93 ? -8.707 6.240 -3.644 1.00 87.38 93 THR A CA 1
ATOM 706 C C . THR A 1 93 ? -9.844 6.763 -4.517 1.00 87.38 93 THR A C 1
ATOM 708 O O . THR A 1 93 ? -10.538 5.967 -5.144 1.00 87.38 93 THR A O 1
ATOM 711 N N . GLY A 1 94 ? -10.012 8.082 -4.645 1.00 83.94 94 GLY A N 1
ATOM 712 C CA . GLY A 1 94 ? -11.064 8.689 -5.464 1.00 83.94 94 GLY A CA 1
ATOM 713 C C . GLY A 1 94 ? -10.988 8.293 -6.940 1.00 83.94 94 GLY A C 1
ATOM 714 O O . GLY A 1 94 ? -12.019 8.144 -7.598 1.00 83.94 94 GLY A O 1
ATOM 715 N N . SER A 1 95 ? -9.782 8.034 -7.454 1.00 74.50 95 SER A N 1
ATOM 716 C CA . SER A 1 95 ? -9.586 7.568 -8.831 1.00 74.50 95 SER A CA 1
ATOM 717 C C . SER A 1 95 ? -10.225 6.195 -9.115 1.00 74.50 95 SER A C 1
ATOM 719 O O . SER A 1 95 ? -10.659 5.937 -10.247 1.00 74.50 95 SER A O 1
ATOM 721 N N . GLN A 1 96 ? -10.386 5.357 -8.083 1.00 81.25 96 GLN A N 1
ATOM 722 C CA . GLN A 1 96 ? -10.929 3.997 -8.183 1.00 81.25 96 GLN A CA 1
ATOM 723 C C . GLN A 1 96 ? -12.429 3.976 -8.483 1.00 81.25 96 GLN A C 1
ATOM 725 O O . GLN A 1 96 ? -12.913 3.020 -9.077 1.00 81.25 96 GLN A O 1
ATOM 730 N N . ALA A 1 97 ? -13.168 5.055 -8.196 1.00 79.00 97 ALA A N 1
ATOM 731 C CA . ALA A 1 97 ? -14.589 5.149 -8.549 1.00 79.00 97 ALA A CA 1
ATOM 732 C C . ALA A 1 97 ? -14.844 4.983 -10.063 1.00 79.00 97 ALA A C 1
ATOM 734 O O . ALA A 1 97 ? -15.926 4.576 -10.477 1.00 79.00 97 ALA A O 1
ATOM 735 N N . SER A 1 98 ? -13.839 5.285 -10.893 1.00 81.12 98 SER A N 1
ATOM 736 C CA . SER A 1 98 ? -13.895 5.125 -12.351 1.00 81.12 98 SER A CA 1
ATOM 737 C C . SER A 1 98 ? -13.339 3.788 -12.867 1.00 81.12 98 SER A C 1
ATOM 739 O O . SER A 1 98 ? -13.323 3.574 -14.079 1.00 81.12 98 SER A O 1
ATOM 741 N N . ARG A 1 99 ? -12.861 2.908 -11.973 1.00 84.44 99 ARG A N 1
ATOM 742 C CA . ARG A 1 99 ? -12.163 1.648 -12.274 1.00 84.44 99 ARG A CA 1
ATOM 743 C C . ARG A 1 99 ? -12.801 0.500 -11.482 1.00 84.44 99 ARG A C 1
ATOM 745 O O . ARG A 1 99 ? -12.386 0.256 -10.352 1.00 84.44 99 ARG A O 1
ATOM 752 N N . PRO A 1 100 ? -13.817 -0.193 -12.026 1.00 83.12 100 PRO A N 1
ATOM 753 C CA . PRO A 1 100 ? -14.531 -1.250 -11.300 1.00 83.12 100 PRO A CA 1
ATOM 754 C C . PRO A 1 100 ? -13.639 -2.433 -10.890 1.00 83.12 100 PRO A C 1
ATOM 756 O O . PRO A 1 100 ? -13.989 -3.175 -9.980 1.00 83.12 100 PRO A O 1
ATOM 759 N N . GLU A 1 101 ? -12.498 -2.615 -11.553 1.00 87.94 101 GLU A N 1
ATOM 760 C CA . GLU A 1 101 ? -11.470 -3.606 -11.230 1.00 87.94 101 GLU A CA 1
ATOM 761 C C . GLU A 1 101 ? -10.488 -3.154 -10.134 1.00 87.94 101 GLU A C 1
ATOM 763 O O . GLU A 1 101 ? -9.651 -3.939 -9.686 1.00 87.94 101 GLU A O 1
ATOM 768 N N . GLY A 1 102 ? -10.551 -1.881 -9.741 1.00 90.69 102 GLY A N 1
ATOM 769 C CA . GLY A 1 102 ? -9.633 -1.266 -8.797 1.00 90.69 102 GLY A CA 1
ATOM 770 C C . GLY A 1 102 ? -9.920 -1.626 -7.344 1.00 90.69 102 GLY A C 1
ATOM 771 O O . GLY A 1 102 ? -11.058 -1.868 -6.950 1.00 90.69 102 GLY A O 1
ATOM 772 N N . PHE A 1 103 ? -8.870 -1.642 -6.526 1.00 93.31 103 PHE A N 1
ATOM 773 C CA . PHE A 1 103 ? -8.985 -1.885 -5.089 1.00 93.31 103 PHE A CA 1
ATOM 774 C C . PHE A 1 103 ? -7.831 -1.250 -4.314 1.00 93.31 103 PHE A C 1
ATOM 776 O O . PHE A 1 103 ? -6.748 -0.993 -4.844 1.00 93.31 103 PHE A O 1
ATOM 783 N N . THR A 1 104 ? -8.051 -1.033 -3.020 1.00 94.81 104 THR A N 1
ATOM 784 C CA . THR A 1 104 ? -7.032 -0.511 -2.109 1.00 94.81 104 THR A CA 1
ATOM 785 C C . THR A 1 104 ? -6.689 -1.546 -1.049 1.00 94.81 104 THR A C 1
ATOM 787 O O . THR A 1 104 ? -7.578 -2.056 -0.371 1.00 94.81 104 THR A O 1
ATOM 790 N N . ILE A 1 105 ? -5.398 -1.814 -0.870 1.00 96.62 105 ILE A N 1
ATOM 791 C CA . ILE A 1 105 ? -4.871 -2.569 0.265 1.00 96.62 105 ILE A CA 1
ATOM 792 C C . ILE A 1 105 ? -4.317 -1.565 1.270 1.00 96.62 105 ILE A C 1
ATOM 794 O O . ILE A 1 105 ? -3.482 -0.731 0.928 1.00 96.62 105 ILE A O 1
ATOM 798 N N . TYR A 1 106 ? -4.761 -1.678 2.516 1.00 96.69 106 TYR A N 1
ATOM 799 C CA . TYR A 1 106 ? -4.173 -0.969 3.644 1.00 96.69 106 TYR A CA 1
ATOM 800 C C . TYR A 1 106 ? -3.379 -1.972 4.479 1.00 96.69 106 TYR A C 1
ATOM 802 O O . TYR A 1 106 ? -3.961 -2.926 4.994 1.00 96.69 106 TYR A O 1
ATOM 810 N N . ALA A 1 107 ? -2.076 -1.751 4.626 1.00 96.00 107 ALA A N 1
ATOM 811 C CA . ALA A 1 107 ? -1.217 -2.497 5.535 1.00 96.00 107 ALA A CA 1
ATOM 812 C C . ALA A 1 107 ? -0.772 -1.589 6.680 1.00 96.00 107 ALA A C 1
ATOM 814 O O . ALA A 1 107 ? -0.513 -0.398 6.504 1.00 96.00 107 ALA A O 1
ATOM 815 N N . THR A 1 108 ? -0.755 -2.137 7.889 1.00 95.50 108 THR A N 1
ATOM 816 C CA . THR A 1 108 ? -0.332 -1.399 9.075 1.00 95.50 108 THR A CA 1
ATOM 817 C C . THR A 1 108 ? -0.032 -2.351 10.210 1.00 95.50 108 THR A C 1
ATOM 819 O O . THR A 1 108 ? -0.612 -3.433 10.306 1.00 95.50 108 THR A O 1
ATOM 822 N N . THR A 1 109 ? 0.824 -1.897 11.108 1.00 92.38 109 THR A N 1
ATOM 823 C CA . THR A 1 109 ? 0.957 -2.444 12.452 1.00 92.38 109 THR A CA 1
ATOM 824 C C . THR A 1 109 ? 0.265 -1.522 13.456 1.00 92.38 109 THR A C 1
ATOM 826 O O . THR A 1 109 ? -0.201 -0.430 13.106 1.00 92.38 109 THR A O 1
ATOM 829 N N . GLN A 1 110 ? 0.128 -1.991 14.695 1.00 87.12 110 GLN A N 1
ATOM 830 C CA . GLN A 1 110 ? -0.346 -1.167 15.799 1.00 87.12 110 GLN A CA 1
ATOM 831 C C . GLN A 1 110 ? 0.824 -0.331 16.333 1.00 87.12 110 GLN A C 1
ATOM 833 O O . GLN A 1 110 ? 1.894 -0.876 16.592 1.00 87.12 110 GLN A O 1
ATOM 838 N N . SER A 1 111 ? 0.616 0.975 16.507 1.00 85.06 111 SER A N 1
ATOM 839 C CA . SER A 1 111 ? 1.592 1.855 17.156 1.00 85.06 111 SER A CA 1
ATOM 840 C C . SER A 1 111 ? 1.571 1.727 18.677 1.00 85.06 111 SER A C 1
ATOM 842 O O . SER A 1 111 ? 0.567 1.291 19.240 1.00 85.06 111 SER A O 1
ATOM 844 N N . ASP A 1 112 ? 2.629 2.213 19.332 1.00 86.19 112 ASP A N 1
ATOM 845 C CA . ASP A 1 112 ? 2.674 2.368 20.796 1.00 86.19 112 ASP A CA 1
ATOM 846 C C . ASP A 1 112 ? 1.570 3.308 21.311 1.00 86.19 112 ASP A C 1
ATOM 848 O O . ASP A 1 112 ? 1.004 3.109 22.384 1.00 86.19 112 ASP A O 1
ATOM 852 N N . ASP A 1 113 ? 1.228 4.323 20.512 1.00 89.44 113 ASP A N 1
ATOM 853 C CA . ASP A 1 113 ? 0.126 5.238 20.794 1.00 89.44 113 ASP A CA 1
ATOM 854 C C . ASP A 1 113 ? -1.230 4.627 20.389 1.00 89.44 113 ASP A C 1
ATOM 856 O O . ASP A 1 113 ? -1.303 3.838 19.435 1.00 89.44 113 ASP A O 1
ATOM 860 N N . PRO A 1 114 ? -2.342 5.047 21.022 1.00 91.38 114 PRO A N 1
ATOM 861 C CA . PRO A 1 114 ? -3.680 4.703 20.558 1.00 91.38 114 PRO A CA 1
ATOM 862 C C . PRO A 1 114 ? -3.903 5.084 19.081 1.00 91.38 114 PRO A C 1
ATOM 864 O O . PRO A 1 114 ? -3.395 6.117 18.629 1.00 91.38 114 PRO A O 1
ATOM 867 N N . PRO A 1 115 ? -4.706 4.312 18.317 1.00 93.81 115 PRO A N 1
ATOM 868 C CA . PRO A 1 115 ? -5.039 4.656 16.940 1.00 93.81 115 PRO A CA 1
ATOM 869 C C . PRO A 1 115 ? -5.645 6.059 16.843 1.00 93.81 115 PRO A C 1
ATOM 871 O O . PRO A 1 115 ? -6.558 6.406 17.594 1.00 93.81 115 PRO A O 1
ATOM 874 N N . THR A 1 116 ? -5.192 6.845 15.868 1.00 95.56 116 THR A N 1
ATOM 875 C CA . THR A 1 116 ? -5.681 8.210 15.616 1.00 95.56 116 THR A CA 1
ATOM 876 C C . THR A 1 116 ? -5.975 8.440 14.135 1.00 95.56 116 THR A C 1
ATOM 878 O O . THR A 1 116 ? -5.584 7.651 13.270 1.00 95.56 116 THR A O 1
ATOM 881 N N . GLY A 1 117 ? -6.726 9.506 13.841 1.00 94.81 117 GLY A N 1
ATOM 882 C CA . GLY A 1 117 ? -6.984 9.971 12.477 1.00 94.81 117 GLY A CA 1
ATOM 883 C C . GLY A 1 117 ? -7.537 8.888 11.545 1.00 94.81 117 GLY A C 1
ATOM 884 O O . GLY A 1 117 ? -8.409 8.100 11.919 1.00 94.81 117 GLY A O 1
ATOM 885 N N . VAL A 1 118 ? -7.008 8.847 10.318 1.00 95.00 118 VAL A N 1
ATOM 886 C CA . VAL A 1 118 ? -7.426 7.887 9.281 1.00 95.00 118 VAL A CA 1
ATOM 887 C C . VAL A 1 118 ? -7.213 6.431 9.690 1.00 95.00 118 VAL A C 1
ATOM 889 O O . VAL A 1 118 ? -8.005 5.572 9.304 1.00 95.00 118 VAL A O 1
ATOM 892 N N . PHE A 1 119 ? -6.195 6.147 10.508 1.00 96.25 119 PHE A N 1
ATOM 893 C CA . PHE A 1 119 ? -5.951 4.796 10.999 1.00 96.25 119 PHE A CA 1
ATOM 894 C C . PHE A 1 119 ? -7.068 4.347 11.943 1.00 96.25 119 PHE A C 1
ATOM 896 O O . PHE A 1 119 ? -7.669 3.301 11.708 1.00 96.25 119 PHE A O 1
ATOM 903 N N . ALA A 1 120 ? -7.424 5.161 12.943 1.00 95.88 120 ALA A N 1
ATOM 904 C CA . ALA A 1 120 ? -8.531 4.850 13.852 1.00 95.88 120 ALA A CA 1
ATOM 905 C C . ALA A 1 120 ? -9.852 4.632 13.104 1.00 95.88 120 ALA A C 1
ATOM 907 O O . ALA A 1 120 ? -10.566 3.666 13.367 1.00 95.88 120 ALA A O 1
ATOM 908 N N . GLN A 1 121 ? -10.158 5.510 12.145 1.00 96.12 121 GLN A N 1
ATOM 909 C CA . GLN A 1 121 ? -11.375 5.421 11.339 1.00 96.12 121 GLN A CA 1
ATOM 910 C C . GLN A 1 121 ? -11.442 4.103 10.559 1.00 96.12 121 GLN A C 1
ATOM 912 O O . GLN A 1 121 ? -12.436 3.382 10.651 1.00 96.12 121 GLN A O 1
ATOM 917 N N . LYS A 1 122 ? -10.374 3.757 9.826 1.00 95.94 122 LYS A N 1
ATOM 918 C CA . LYS A 1 122 ? -10.306 2.511 9.052 1.00 95.94 122 LYS A CA 1
ATOM 919 C C . LYS A 1 122 ? -10.319 1.284 9.960 1.00 95.94 122 LYS A C 1
ATOM 921 O O . LYS A 1 122 ? -11.017 0.327 9.639 1.00 95.94 122 LYS A O 1
ATOM 926 N N . LEU A 1 123 ? -9.606 1.307 11.085 1.00 96.12 123 LEU A N 1
ATOM 927 C CA . LEU A 1 123 ? -9.565 0.191 12.030 1.00 96.12 123 LEU A CA 1
ATOM 928 C C . LEU A 1 123 ? -10.952 -0.099 12.614 1.00 96.12 123 LEU A C 1
ATOM 930 O O . LEU A 1 123 ? -11.413 -1.238 12.579 1.00 96.12 123 LEU A O 1
ATOM 934 N N . LEU A 1 124 ? -11.648 0.929 13.109 1.00 96.25 124 LEU A N 1
ATOM 935 C CA . LEU A 1 124 ? -12.986 0.775 13.685 1.00 96.25 124 LEU A CA 1
ATOM 936 C C . LEU A 1 124 ? -14.013 0.316 12.644 1.00 96.25 124 LEU A C 1
ATOM 938 O O . LEU A 1 124 ? -14.811 -0.573 12.939 1.00 96.25 124 LEU A O 1
ATOM 942 N N . TYR A 1 125 ? -13.963 0.866 11.426 1.00 97.75 125 TYR A N 1
ATOM 943 C CA . TYR A 1 125 ? -14.825 0.428 10.326 1.00 97.75 125 TYR A CA 1
ATOM 944 C C . TYR A 1 125 ? -14.600 -1.053 9.993 1.00 97.75 125 TYR A C 1
ATOM 946 O O . TYR A 1 125 ? -15.543 -1.840 9.991 1.00 97.75 125 TYR A O 1
ATOM 954 N N . ASN A 1 126 ? -13.345 -1.460 9.790 1.00 97.19 126 ASN A N 1
ATOM 955 C CA . ASN A 1 126 ? -13.005 -2.831 9.406 1.00 97.19 126 ASN A CA 1
ATOM 956 C C . ASN A 1 126 ? -13.266 -3.852 10.527 1.00 97.19 126 ASN A C 1
ATOM 958 O O . ASN A 1 126 ? -13.661 -4.979 10.234 1.00 97.19 126 ASN A O 1
ATOM 962 N N . ARG A 1 127 ? -13.146 -3.464 11.808 1.00 96.19 127 ARG A N 1
ATOM 963 C CA . ARG A 1 127 ? -13.661 -4.269 12.932 1.00 96.19 127 ARG A CA 1
ATOM 964 C C . ARG A 1 127 ? -15.180 -4.435 12.843 1.00 96.19 127 ARG A C 1
ATOM 966 O O . ARG A 1 127 ? -15.681 -5.532 13.045 1.00 96.19 127 ARG A O 1
ATOM 973 N N . GLY A 1 128 ? -15.912 -3.375 12.497 1.00 97.56 128 GLY A N 1
ATOM 974 C CA . GLY A 1 128 ? -17.358 -3.432 12.269 1.00 97.56 128 GLY A CA 1
ATOM 975 C C . GLY A 1 128 ? -17.760 -4.401 11.152 1.00 97.56 128 GLY A C 1
ATOM 976 O O . GLY A 1 128 ? -18.716 -5.152 11.333 1.00 97.56 128 GLY A O 1
ATOM 977 N N . VAL A 1 129 ? -17.013 -4.423 10.043 1.00 98.12 129 VAL A N 1
ATOM 978 C CA . VAL A 1 129 ? -17.212 -5.383 8.941 1.00 98.12 129 VAL A CA 1
ATOM 979 C C . VAL A 1 129 ? -16.906 -6.813 9.397 1.00 98.12 129 VAL A C 1
ATOM 981 O O . VAL A 1 129 ? -17.757 -7.688 9.268 1.00 98.12 129 VAL A O 1
ATOM 984 N N . ARG A 1 130 ? -15.732 -7.047 10.005 1.00 95.75 130 ARG A N 1
ATOM 985 C CA . ARG A 1 130 ? -15.316 -8.360 10.537 1.00 95.75 130 ARG A CA 1
ATOM 986 C C . ARG A 1 130 ? -16.344 -8.933 11.514 1.00 95.75 130 ARG A C 1
ATOM 988 O O . ARG A 1 130 ? -16.666 -10.114 11.454 1.00 95.75 130 ARG A O 1
ATOM 995 N N . ASP A 1 131 ? -16.850 -8.089 12.410 1.00 94.88 131 ASP A N 1
ATOM 996 C CA . ASP A 1 131 ? -17.790 -8.474 13.462 1.00 94.88 131 ASP A CA 1
ATOM 997 C C . ASP A 1 131 ? -19.251 -8.557 12.957 1.00 94.88 131 ASP A C 1
ATOM 999 O O . ASP A 1 131 ? -20.163 -8.769 13.758 1.00 94.88 131 ASP A O 1
ATOM 1003 N N . GLY A 1 132 ? -19.510 -8.338 11.660 1.00 96.31 132 GLY A N 1
ATOM 1004 C CA . GLY A 1 132 ? -20.848 -8.398 11.057 1.00 96.31 132 GLY A CA 1
ATOM 1005 C C . GLY A 1 132 ? -21.785 -7.241 11.428 1.00 96.31 132 GLY A C 1
ATOM 1006 O O . GLY A 1 132 ? -22.976 -7.289 11.129 1.00 96.31 132 GLY A O 1
ATOM 1007 N N . LYS A 1 133 ? -21.272 -6.185 12.072 1.00 97.88 133 LYS A N 1
ATOM 1008 C CA . LYS A 1 133 ? -22.035 -4.965 12.404 1.00 97.88 133 LYS A CA 1
ATOM 1009 C C . LYS A 1 133 ? -22.248 -4.071 11.184 1.00 97.88 133 LYS A C 1
ATOM 1011 O O . LYS A 1 133 ? -23.207 -3.306 11.149 1.00 97.88 133 LYS A O 1
ATOM 1016 N N . ILE A 1 134 ? -21.343 -4.149 10.211 1.00 98.31 134 ILE A N 1
ATOM 1017 C CA . ILE A 1 134 ? -21.408 -3.443 8.931 1.00 98.31 134 ILE A CA 1
ATOM 1018 C C . ILE A 1 134 ? -21.458 -4.498 7.826 1.00 98.31 134 ILE A C 1
ATOM 1020 O O . ILE A 1 134 ? -20.549 -5.316 7.716 1.00 98.31 134 ILE A O 1
ATOM 1024 N N . ASN A 1 135 ? -22.515 -4.481 7.011 1.00 97.81 135 ASN A N 1
ATOM 1025 C CA . ASN A 1 135 ? -22.636 -5.370 5.857 1.00 97.81 135 ASN A CA 1
ATOM 1026 C C . ASN A 1 135 ? -21.992 -4.721 4.626 1.00 97.81 135 ASN A C 1
ATOM 1028 O O . ASN A 1 135 ? -22.651 -3.976 3.901 1.00 97.8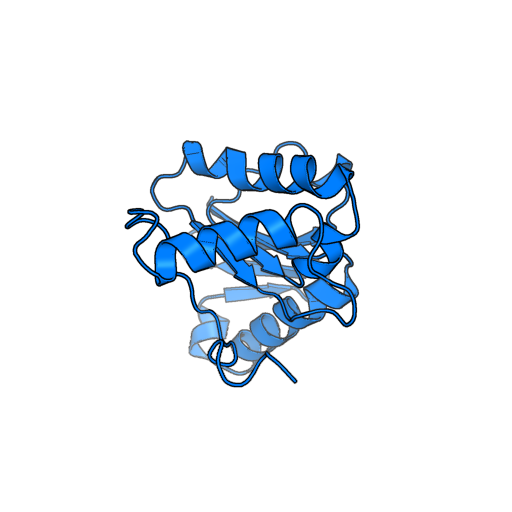1 135 ASN A O 1
ATOM 1032 N N . ASP A 1 136 ? -20.707 -4.994 4.420 1.00 97.44 136 ASP A N 1
ATOM 1033 C CA . ASP A 1 136 ? -19.943 -4.523 3.268 1.00 97.44 136 ASP A CA 1
ATOM 1034 C C . ASP A 1 136 ? -19.193 -5.700 2.618 1.00 97.44 136 ASP A C 1
ATOM 1036 O O . ASP A 1 136 ? -18.090 -6.041 3.050 1.00 97.44 136 ASP A O 1
ATOM 1040 N N . PRO A 1 137 ? -19.769 -6.335 1.578 1.00 95.44 137 PRO A N 1
ATOM 1041 C CA . PRO A 1 137 ? -19.145 -7.469 0.900 1.00 95.44 137 PRO A CA 1
ATOM 1042 C C . PRO A 1 137 ? -17.954 -7.066 0.016 1.00 95.44 137 PRO A C 1
ATOM 1044 O O . PRO A 1 137 ? -17.320 -7.937 -0.575 1.00 95.44 137 PRO A O 1
ATOM 1047 N N . THR A 1 138 ? -17.658 -5.767 -0.108 1.00 93.75 138 THR A N 1
ATOM 1048 C CA . THR A 1 138 ? -16.521 -5.252 -0.887 1.00 93.75 138 THR A CA 1
ATOM 1049 C C . THR A 1 138 ? -15.261 -5.057 -0.042 1.00 93.75 138 THR A C 1
ATOM 1051 O O . THR A 1 138 ? -14.187 -4.799 -0.582 1.00 93.75 138 THR A O 1
ATOM 1054 N N . SER A 1 139 ? -15.371 -5.239 1.278 1.00 95.31 139 SER A N 1
ATOM 1055 C CA . SER A 1 139 ? -14.272 -5.118 2.234 1.00 95.31 139 SER A CA 1
ATOM 1056 C C . SER A 1 139 ? -13.855 -6.488 2.780 1.00 95.31 139 SER A C 1
ATOM 1058 O O . SER A 1 139 ? -14.690 -7.261 3.246 1.00 95.31 139 SER A O 1
ATOM 1060 N N . LEU A 1 1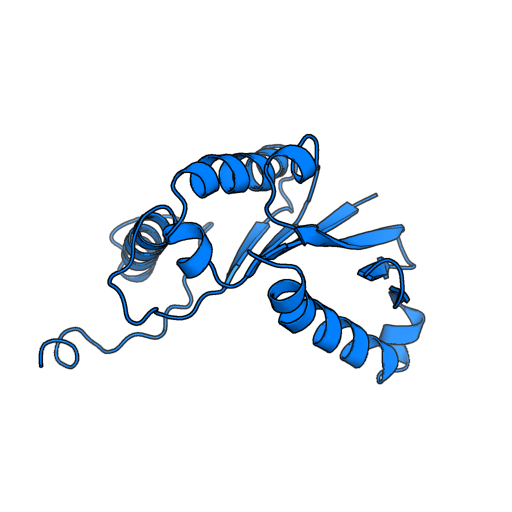40 ? -12.547 -6.772 2.790 1.00 96.94 140 LEU A N 1
ATOM 1061 C CA . LEU A 1 140 ? -11.972 -7.993 3.368 1.00 96.94 140 LEU A CA 1
ATOM 1062 C C . LEU A 1 140 ? -11.010 -7.644 4.520 1.00 96.94 140 LEU A C 1
ATOM 1064 O O . LEU A 1 140 ? -9.806 -7.493 4.296 1.00 96.94 140 LEU A O 1
ATOM 1068 N N . PRO A 1 141 ? -11.510 -7.490 5.758 1.00 96.69 141 PRO A N 1
ATOM 1069 C CA . PRO A 1 141 ? -10.664 -7.175 6.902 1.00 96.69 141 PRO A CA 1
ATOM 1070 C C . PRO A 1 141 ? -9.867 -8.403 7.365 1.00 96.69 141 PRO A C 1
ATOM 1072 O O . PRO A 1 141 ? -10.430 -9.375 7.866 1.00 96.69 141 PRO A O 1
ATOM 1075 N N . LEU A 1 142 ? -8.539 -8.328 7.265 1.00 95.81 142 LEU A N 1
ATOM 1076 C CA . LEU A 1 142 ? -7.603 -9.303 7.833 1.00 95.81 142 LEU A CA 1
ATOM 1077 C C . LEU A 1 142 ? -6.915 -8.679 9.051 1.00 95.81 142 LEU A C 1
ATOM 1079 O O . LEU A 1 142 ? -5.865 -8.055 8.937 1.00 95.81 142 LEU A O 1
ATOM 1083 N N . ILE A 1 143 ? -7.554 -8.791 10.217 1.00 93.69 143 ILE A N 1
ATOM 1084 C CA . ILE A 1 143 ? -7.117 -8.119 11.446 1.00 93.69 143 ILE A CA 1
ATOM 1085 C C . ILE A 1 143 ? -6.665 -9.160 12.467 1.00 93.69 143 ILE A C 1
ATOM 1087 O O . ILE A 1 143 ? -7.475 -9.970 12.920 1.00 93.69 143 ILE A O 1
ATOM 1091 N N . TYR A 1 144 ? -5.392 -9.097 12.858 1.00 91.75 144 TYR A N 1
ATOM 1092 C CA . TYR A 1 144 ? -4.833 -9.930 13.917 1.00 91.75 144 TYR A CA 1
ATOM 1093 C C . TYR A 1 144 ? -4.822 -9.163 15.241 1.00 91.75 144 TYR A C 1
ATOM 1095 O O . TYR A 1 144 ? -3.998 -8.279 15.459 1.00 91.75 144 TYR A O 1
ATOM 1103 N N . GLU A 1 145 ? -5.772 -9.483 16.114 1.00 88.75 145 GLU A N 1
ATOM 1104 C CA . GLU A 1 145 ? -5.955 -8.834 17.411 1.00 88.75 145 GLU A CA 1
ATOM 1105 C C . GLU A 1 145 ? -6.225 -9.873 18.487 1.00 88.75 145 GLU A C 1
ATOM 1107 O O . GLU A 1 145 ? -6.852 -10.905 18.234 1.00 88.75 145 GLU A O 1
ATOM 1112 N N . TYR A 1 146 ? -5.799 -9.564 19.709 1.00 85.94 146 TYR A N 1
ATOM 1113 C CA . TYR A 1 146 ? -6.210 -10.346 20.860 1.00 85.94 146 TYR A CA 1
ATOM 1114 C C . TYR A 1 146 ? -7.733 -10.286 21.036 1.00 85.94 146 TYR A C 1
ATOM 1116 O O . TYR A 1 146 ? -8.345 -9.232 20.823 1.00 85.94 146 TYR A O 1
ATOM 1124 N N . PRO A 1 147 ? -8.366 -11.392 21.459 1.00 82.19 147 PRO A N 1
ATOM 1125 C CA . PRO A 1 147 ? -9.769 -11.361 21.828 1.00 82.19 147 PRO A CA 1
ATOM 1126 C C . PRO A 1 147 ? -9.980 -10.380 22.997 1.00 82.19 147 PRO A C 1
ATOM 1128 O O . PRO A 1 147 ? -9.081 -10.214 23.826 1.00 82.19 147 PRO A O 1
ATOM 1131 N N . PRO A 1 148 ? -11.163 -9.746 23.125 1.00 80.44 148 PRO A N 1
ATOM 1132 C CA . PRO A 1 148 ? -11.419 -8.730 24.152 1.00 80.44 148 PRO A CA 1
ATOM 1133 C C . PRO A 1 148 ? -11.141 -9.176 25.592 1.00 80.44 148 PRO A C 1
ATOM 1135 O O . PRO A 1 148 ? -10.934 -8.340 26.463 1.00 80.44 148 PRO A O 1
ATOM 1138 N N . GLN A 1 149 ? -11.172 -10.480 25.860 1.00 85.38 149 GLN A N 1
ATOM 1139 C CA . GLN A 1 149 ? -10.859 -11.066 27.161 1.00 85.38 149 GLN A CA 1
ATOM 1140 C C . GLN A 1 149 ? -9.359 -11.023 27.488 1.00 85.38 149 GLN A C 1
ATOM 1142 O O . GLN A 1 149 ? -9.016 -10.996 28.659 1.00 85.38 149 GLN A O 1
ATOM 1147 N N . MET A 1 150 ? -8.487 -11.010 26.476 1.00 85.19 150 MET A N 1
ATOM 1148 C CA . MET A 1 150 ? -7.027 -10.948 26.626 1.00 85.19 150 MET A CA 1
ATOM 1149 C C . MET A 1 150 ? -6.476 -9.515 26.557 1.00 85.19 150 MET A C 1
ATOM 1151 O O . MET A 1 150 ? -5.330 -9.293 26.914 1.00 85.19 150 MET A O 1
ATOM 1155 N N . ALA A 1 151 ? -7.268 -8.550 26.080 1.00 74.12 151 ALA A N 1
ATOM 1156 C CA . ALA A 1 151 ? -6.84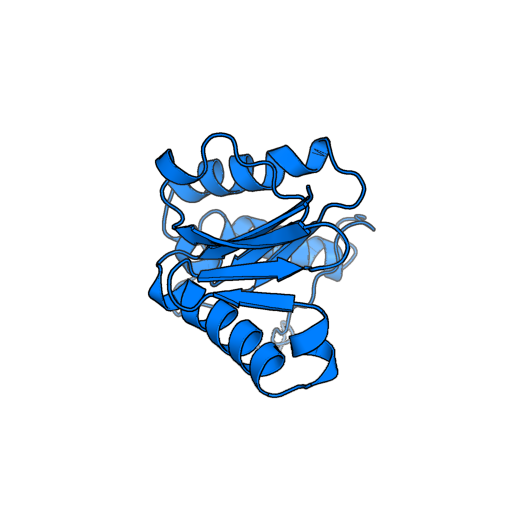8 -7.157 25.882 1.00 74.12 151 ALA A CA 1
ATOM 1157 C C . ALA A 1 151 ? -7.203 -6.217 27.057 1.00 74.12 151 ALA A C 1
ATOM 1159 O O . ALA A 1 151 ? -7.185 -5.001 26.886 1.00 74.12 151 ALA A O 1
ATOM 1160 N N . LYS A 1 152 ? -7.632 -6.762 28.204 1.00 61.41 152 LYS A N 1
ATOM 1161 C CA . LYS A 1 152 ? -8.155 -6.001 29.358 1.00 61.41 152 LYS A CA 1
ATOM 1162 C C . LYS A 1 152 ? -7.174 -5.843 30.524 1.00 61.41 152 LYS A C 1
ATOM 1164 O O . LYS A 1 152 ? -7.562 -5.235 31.521 1.00 61.41 152 LYS A O 1
ATOM 1169 N N . ASP A 1 153 ? -5.955 -6.338 30.366 1.00 48.88 153 ASP A N 1
ATOM 1170 C CA . ASP A 1 153 ? -4.858 -6.201 31.328 1.00 48.88 153 ASP A CA 1
ATOM 1171 C C . ASP A 1 153 ? -3.836 -5.172 30.820 1.00 48.88 153 ASP A C 1
ATOM 1173 O O . ASP A 1 153 ? -3.202 -4.508 31.672 1.00 48.88 153 ASP A O 1
#

pLDDT: mean 89.91, std 9.82, range [48.88, 98.44]

Foldseek 3Di:
DAEEEEEEQDPVQSCVVLVVVVVVQVVDPVSVVQWDADPPQSWIAGVPPRYIYHYDYLDQVGLPPDQHLEYEYEAVQVLQVDQCSVVSVCSNCVSNVVHVSGDYHYYHDDDPDDGGHPRVVVVVVLVCCVVVVDPDPRDDDDDDDDDPVVVPD

Radius of gyration: 16.96 Å; chains: 1; bounding box: 39×34×53 Å